Protein AF-A0A6P0DU65-F1 (afdb_monomer_lite)

Structure (mmCIF, N/CA/C/O backbone):
data_AF-A0A6P0DU65-F1
#
_entry.id   AF-A0A6P0DU65-F1
#
loop_
_atom_site.group_PDB
_atom_site.id
_atom_site.type_symbol
_atom_site.label_atom_id
_atom_site.label_alt_id
_atom_site.label_comp_id
_atom_site.label_asym_id
_atom_site.label_entity_id
_atom_site.label_seq_id
_atom_site.pdbx_PDB_ins_code
_atom_site.Cartn_x
_atom_site.Cartn_y
_atom_site.Cartn_z
_atom_site.occupancy
_atom_site.B_iso_or_equiv
_atom_site.auth_seq_id
_atom_site.auth_comp_id
_atom_site.auth_asym_id
_atom_site.auth_atom_id
_atom_site.pdbx_PDB_model_num
ATOM 1 N N . THR A 1 1 ? 0.715 18.258 9.956 1.00 81.50 1 THR A N 1
ATOM 2 C CA . THR A 1 1 ? 1.284 17.840 11.259 1.00 81.50 1 THR A CA 1
ATOM 3 C C . THR A 1 1 ? 2.417 16.840 11.108 1.00 81.50 1 THR A C 1
ATOM 5 O O . THR A 1 1 ? 3.503 17.142 11.582 1.00 81.50 1 THR A O 1
ATOM 8 N N . ALA A 1 2 ? 2.222 15.714 10.406 1.00 87.06 2 ALA A N 1
ATOM 9 C CA . ALA A 1 2 ? 3.247 14.670 10.245 1.00 87.06 2 ALA A CA 1
ATOM 10 C C . ALA A 1 2 ? 4.599 15.183 9.704 1.00 87.06 2 ALA A C 1
ATOM 12 O O . ALA A 1 2 ? 5.627 14.918 10.316 1.00 87.06 2 ALA A O 1
ATOM 13 N N . THR A 1 3 ? 4.604 15.998 8.640 1.00 91.25 3 THR A N 1
ATOM 14 C CA . THR A 1 3 ? 5.838 16.585 8.076 1.00 91.25 3 THR A CA 1
ATOM 15 C C . THR A 1 3 ? 6.613 17.428 9.090 1.00 91.25 3 THR A C 1
ATOM 17 O O . THR A 1 3 ? 7.824 17.288 9.198 1.00 91.25 3 THR A O 1
ATOM 20 N N . LYS A 1 4 ? 5.916 18.258 9.880 1.00 95.75 4 LYS A N 1
ATOM 21 C CA . LYS A 1 4 ? 6.539 19.098 10.916 1.00 95.75 4 LYS A CA 1
ATOM 22 C C . LYS A 1 4 ? 7.130 18.260 12.049 1.00 95.75 4 LYS A C 1
ATOM 24 O O . LYS A 1 4 ? 8.207 18.569 12.543 1.00 95.75 4 LYS A O 1
ATOM 29 N N . LEU A 1 5 ? 6.432 17.193 12.449 1.00 95.88 5 LEU A N 1
ATOM 30 C CA . LEU A 1 5 ? 6.924 16.258 13.461 1.00 95.88 5 LEU A CA 1
ATOM 31 C C . LEU A 1 5 ? 8.182 15.529 12.963 1.00 95.88 5 LEU A C 1
ATOM 33 O O . LEU A 1 5 ? 9.177 15.482 13.678 1.00 95.88 5 LEU A O 1
ATOM 37 N N . ALA A 1 6 ? 8.164 15.027 11.724 1.00 95.31 6 ALA A N 1
ATOM 38 C CA . ALA A 1 6 ? 9.307 14.359 11.100 1.00 95.31 6 ALA A CA 1
ATOM 39 C C . ALA A 1 6 ? 10.514 15.296 10.911 1.00 95.31 6 ALA A C 1
ATOM 41 O O . ALA A 1 6 ? 11.651 14.876 11.096 1.00 95.31 6 ALA A O 1
ATOM 42 N N . ALA A 1 7 ? 10.272 16.574 10.609 1.00 97.75 7 ALA A N 1
ATOM 43 C CA . ALA A 1 7 ? 11.301 17.611 10.517 1.00 97.75 7 ALA A CA 1
ATOM 44 C C . ALA A 1 7 ? 11.765 18.152 11.887 1.00 97.75 7 ALA A C 1
ATOM 46 O O . ALA A 1 7 ? 12.582 19.068 11.938 1.00 97.75 7 ALA A O 1
ATOM 47 N N . HIS A 1 8 ? 11.249 17.604 12.996 1.00 97.12 8 HIS A N 1
ATOM 48 C CA . HIS A 1 8 ? 11.530 18.034 14.372 1.00 97.12 8 HIS A CA 1
ATOM 49 C C . HIS A 1 8 ? 11.159 19.505 14.665 1.00 97.12 8 HIS A C 1
ATOM 51 O O . HIS A 1 8 ? 11.678 20.111 15.601 1.00 97.12 8 HIS A O 1
ATOM 57 N N . GLU A 1 9 ? 10.236 20.086 13.900 1.00 98.38 9 GLU A N 1
ATOM 58 C CA . GLU A 1 9 ? 9.731 21.451 14.106 1.00 98.38 9 GLU A CA 1
ATOM 59 C C . GLU A 1 9 ? 8.695 21.525 15.236 1.00 98.38 9 GLU A C 1
ATOM 61 O O . GLU A 1 9 ? 8.477 22.586 15.821 1.00 98.38 9 GLU A O 1
ATOM 66 N N . ILE A 1 10 ? 8.051 20.396 15.544 1.00 98.38 10 ILE A N 1
ATOM 67 C CA . ILE A 1 10 ? 7.141 20.233 16.680 1.00 98.38 10 ILE A CA 1
ATOM 68 C C . ILE A 1 10 ? 7.537 18.992 17.492 1.00 98.38 10 ILE A C 1
ATOM 70 O O . ILE A 1 10 ? 7.977 17.997 16.913 1.00 98.38 10 ILE A O 1
ATOM 74 N N . PRO A 1 11 ? 7.382 19.008 18.827 1.00 97.94 11 PRO A N 1
ATOM 75 C CA . PRO A 1 11 ? 7.656 17.841 19.655 1.00 97.94 11 PRO A CA 1
ATOM 76 C C . PRO A 1 11 ? 6.504 16.824 19.607 1.00 97.94 11 PRO A C 1
ATOM 78 O O . PRO A 1 11 ? 5.359 17.162 19.319 1.00 97.94 11 PRO A O 1
ATOM 81 N N . TRP A 1 12 ? 6.763 15.588 20.039 1.00 97.44 12 TRP A N 1
ATOM 82 C CA . TRP A 1 12 ? 5.714 14.579 20.278 1.00 97.44 12 TRP A CA 1
ATOM 83 C C . TRP A 1 12 ? 4.652 15.016 21.302 1.00 97.44 12 TRP A C 1
ATOM 85 O O . TRP A 1 12 ? 3.559 14.460 21.356 1.00 97.44 12 TRP A O 1
ATOM 95 N N . THR A 1 13 ? 4.968 16.012 22.131 1.00 97.12 13 THR A N 1
ATOM 96 C CA . THR A 1 13 ? 4.058 16.588 23.126 1.00 97.12 13 THR A CA 1
ATOM 97 C C . THR A 1 13 ? 3.190 17.727 22.586 1.00 97.12 13 THR A C 1
ATOM 99 O O . THR A 1 13 ? 2.379 18.262 23.355 1.00 97.12 13 THR A O 1
ATOM 102 N N . ASP A 1 14 ? 3.342 18.087 21.307 1.00 98.25 14 ASP A N 1
ATOM 103 C CA . ASP A 1 14 ? 2.555 19.113 20.626 1.00 98.25 14 ASP A CA 1
ATOM 104 C C . ASP A 1 14 ? 1.047 18.792 20.682 1.00 98.25 14 ASP A C 1
ATOM 106 O O . ASP A 1 14 ? 0.665 17.618 20.567 1.00 98.25 14 ASP A O 1
ATOM 110 N N . PRO A 1 15 ? 0.167 19.798 20.864 1.00 97.06 15 PRO A N 1
ATOM 111 C CA . PRO A 1 15 ? -1.275 19.578 20.918 1.00 97.06 15 PRO A CA 1
ATOM 112 C C . PRO A 1 15 ? -1.835 18.811 19.716 1.00 97.06 15 PRO A C 1
ATOM 114 O O . PRO A 1 15 ? -2.682 17.944 19.908 1.00 97.06 15 PRO A O 1
ATOM 117 N N . ALA A 1 16 ? -1.351 19.060 18.495 1.00 93.88 16 ALA A N 1
ATOM 118 C CA . ALA A 1 16 ? -1.852 18.377 17.304 1.00 93.88 16 ALA A CA 1
ATOM 119 C C . ALA A 1 16 ? -1.486 16.883 17.295 1.00 93.88 16 ALA A C 1
ATOM 121 O O . ALA A 1 16 ? -2.292 16.052 16.875 1.00 93.88 16 ALA A O 1
ATOM 122 N N . VAL A 1 17 ? -0.294 16.529 17.790 1.00 95.69 17 VAL A N 1
ATOM 123 C CA . VAL A 1 17 ? 0.147 15.128 17.917 1.00 95.69 17 VAL A CA 1
ATOM 124 C C . VAL A 1 17 ? -0.675 14.409 18.983 1.00 95.69 17 VAL A C 1
ATOM 126 O O . VAL A 1 17 ? -1.167 13.306 18.745 1.00 95.69 17 VAL A O 1
ATOM 129 N N . LYS A 1 18 ? -0.888 15.055 20.134 1.00 96.38 18 LYS A N 1
ATOM 130 C CA . LYS A 1 18 ? -1.741 14.520 21.202 1.00 96.38 18 LYS A CA 1
ATOM 131 C C . LYS A 1 18 ? -3.165 14.275 20.720 1.00 96.38 18 LYS A C 1
ATOM 133 O O . LYS A 1 18 ? -3.673 13.186 20.947 1.00 96.38 18 LYS A O 1
ATOM 138 N N . THR A 1 19 ? -3.776 15.227 20.012 1.00 94.31 19 THR A N 1
ATOM 139 C CA . THR A 1 19 ? -5.129 15.065 19.458 1.00 94.31 19 THR A CA 1
ATOM 140 C C . THR A 1 19 ? -5.226 13.838 18.551 1.00 94.31 19 THR A C 1
ATOM 142 O O . THR A 1 19 ? -6.139 13.032 18.720 1.00 94.31 19 THR A O 1
ATOM 145 N N . ALA A 1 20 ? -4.267 13.642 17.640 1.00 91.88 20 ALA A N 1
ATOM 146 C CA . ALA A 1 20 ? -4.260 12.482 16.749 1.00 91.88 20 ALA A CA 1
ATOM 147 C C . ALA A 1 20 ? -4.128 11.150 17.516 1.00 91.88 20 ALA A C 1
ATOM 149 O O . ALA A 1 20 ? -4.904 10.221 17.288 1.00 91.88 20 ALA A O 1
ATOM 150 N N . LEU A 1 21 ? -3.189 11.060 18.466 1.00 93.44 21 LEU A N 1
ATOM 151 C CA . LEU A 1 21 ? -2.992 9.852 19.279 1.00 93.44 21 LEU A CA 1
ATOM 152 C C . LEU A 1 21 ? -4.178 9.574 20.216 1.00 93.44 21 LEU A C 1
ATOM 154 O O . LEU A 1 21 ? -4.553 8.417 20.402 1.00 93.44 21 LEU A O 1
ATOM 158 N N . SER A 1 22 ? -4.805 10.613 20.771 1.00 94.62 22 SER A N 1
ATOM 159 C CA . SER A 1 22 ? -6.032 10.486 21.560 1.00 94.62 22 SER A CA 1
ATOM 160 C C . SER A 1 22 ? -7.183 9.943 20.719 1.00 94.62 22 SER A C 1
ATOM 162 O O . SER A 1 22 ? -7.900 9.064 21.191 1.00 94.62 22 SER A O 1
ATOM 164 N N . LYS A 1 23 ? -7.316 10.374 19.457 1.00 91.94 23 LYS A N 1
ATOM 165 C CA . LYS A 1 23 ? -8.350 9.836 18.567 1.00 91.94 23 LYS A CA 1
ATOM 166 C C . LYS A 1 23 ? -8.145 8.350 18.270 1.00 91.94 23 LYS A C 1
ATOM 168 O O . LYS A 1 23 ? -9.103 7.581 18.278 1.00 91.94 23 LYS A O 1
ATOM 173 N N . TYR A 1 24 ? -6.896 7.928 18.088 1.00 89.56 24 TYR A N 1
ATOM 174 C CA . TYR A 1 24 ? -6.564 6.510 17.951 1.00 89.56 24 TYR A CA 1
ATOM 175 C C . TYR A 1 24 ? -6.893 5.712 19.227 1.00 89.56 24 TYR A C 1
ATOM 177 O O . TYR A 1 24 ? -7.437 4.610 19.157 1.00 89.56 24 TYR A O 1
ATOM 185 N N . ALA A 1 25 ? -6.644 6.282 20.410 1.00 91.94 25 ALA A N 1
ATOM 186 C CA . ALA A 1 25 ? -7.006 5.656 21.682 1.00 91.94 25 ALA A CA 1
ATOM 187 C C . ALA A 1 25 ? -8.530 5.521 21.879 1.00 91.94 25 ALA A C 1
ATOM 189 O O . ALA A 1 25 ? -8.980 4.510 22.422 1.00 91.94 25 ALA A O 1
ATOM 190 N N . GLU A 1 26 ? -9.327 6.494 21.421 1.00 92.12 26 GLU A N 1
ATOM 191 C CA . GLU A 1 26 ? -10.796 6.396 21.413 1.00 92.12 26 GLU A CA 1
ATOM 192 C C . GLU A 1 26 ? -11.265 5.193 20.591 1.00 92.12 26 GLU A C 1
ATOM 194 O O . GLU A 1 26 ? -12.093 4.420 21.065 1.00 92.12 26 GLU A O 1
ATOM 199 N N . MET A 1 27 ? -10.698 4.995 19.397 1.00 88.56 27 MET A N 1
ATOM 200 C CA . MET A 1 27 ? -11.019 3.852 18.537 1.00 88.56 27 MET A CA 1
ATOM 201 C C . MET A 1 27 ? -10.723 2.515 19.225 1.00 88.56 27 MET A C 1
ATOM 203 O O . MET A 1 27 ? -11.588 1.642 19.299 1.00 88.56 27 MET A O 1
ATOM 207 N N . LEU A 1 28 ? -9.525 2.370 19.800 1.00 88.12 28 LEU A N 1
ATOM 208 C CA . LEU A 1 28 ? -9.159 1.165 20.549 1.00 88.12 28 LEU A CA 1
ATOM 209 C C . LEU A 1 28 ? -10.113 0.919 21.728 1.00 88.12 28 LEU A C 1
ATOM 211 O O . LEU A 1 28 ? -10.550 -0.208 21.946 1.00 88.12 28 LEU A O 1
ATOM 215 N N . SER A 1 29 ? -10.479 1.976 22.456 1.00 90.56 29 SER A N 1
ATOM 216 C CA . SER A 1 29 ? -11.383 1.890 23.613 1.00 90.56 29 SER A CA 1
ATOM 217 C C . SER A 1 29 ? -12.829 1.577 23.221 1.00 90.56 29 SER A C 1
ATOM 219 O O . SER A 1 29 ? -13.557 0.971 24.003 1.00 90.56 29 SER A O 1
ATOM 221 N N . ALA A 1 30 ? -13.245 1.958 22.012 1.00 90.50 30 ALA A N 1
ATOM 222 C CA . ALA A 1 30 ? -14.557 1.637 21.459 1.00 90.50 30 ALA A CA 1
ATOM 223 C C . ALA A 1 30 ? -14.679 0.171 21.003 1.00 90.50 30 ALA A C 1
ATOM 225 O O . ALA A 1 30 ? -15.766 -0.255 20.619 1.00 90.50 30 ALA A O 1
ATOM 226 N N . GLY A 1 31 ? -13.585 -0.602 21.027 1.00 86.75 31 GLY A N 1
ATOM 227 C CA . GLY A 1 31 ? -13.583 -2.005 20.613 1.00 86.75 31 GLY A CA 1
ATOM 228 C C . GLY A 1 31 ? -13.771 -2.197 19.108 1.00 86.75 31 GLY A C 1
ATOM 229 O O . GLY A 1 31 ? -14.208 -3.263 18.685 1.00 86.75 31 GLY A O 1
ATOM 230 N N . CYS A 1 32 ? -13.466 -1.179 18.292 1.00 82.94 32 CYS A N 1
ATOM 231 C CA . CYS A 1 32 ? -13.556 -1.302 16.835 1.00 82.94 32 CYS A CA 1
ATOM 232 C C . CYS A 1 32 ? -12.370 -2.065 16.226 1.00 82.94 32 CYS A C 1
ATOM 234 O O . CYS A 1 32 ? -12.456 -2.514 15.090 1.00 82.94 32 CYS A O 1
ATOM 236 N N . CYS A 1 33 ? -11.273 -2.211 16.972 1.00 84.62 33 CYS A N 1
ATOM 237 C CA . CYS A 1 33 ? -10.086 -2.955 16.565 1.00 84.62 33 CYS A CA 1
ATOM 238 C C . CYS A 1 33 ? -10.063 -4.358 17.196 1.00 84.62 33 CYS A C 1
ATOM 240 O O . CYS A 1 33 ? -10.789 -4.643 18.149 1.00 84.62 33 CYS A O 1
ATOM 242 N N . GLY A 1 34 ? -9.188 -5.230 16.688 1.00 81.06 34 GLY A N 1
ATOM 243 C CA . GLY A 1 34 ? -8.931 -6.533 17.304 1.00 81.06 34 GLY A CA 1
ATOM 244 C C . GLY A 1 34 ? -8.409 -6.423 18.744 1.00 81.06 34 GLY A C 1
ATOM 245 O O . GLY A 1 34 ? -7.963 -5.369 19.197 1.00 81.06 34 GLY A O 1
ATOM 246 N N . ALA A 1 35 ? -8.433 -7.535 19.482 1.00 83.44 35 ALA A N 1
ATOM 247 C CA . ALA A 1 35 ? -7.885 -7.565 20.835 1.00 83.44 35 ALA A CA 1
ATOM 248 C C . ALA A 1 35 ? -6.374 -7.268 20.812 1.00 83.44 35 ALA A C 1
ATOM 250 O O . ALA A 1 35 ? -5.630 -7.890 20.049 1.00 83.44 35 ALA A O 1
ATOM 251 N N . THR A 1 36 ? -5.906 -6.353 21.666 1.00 82.62 36 THR A N 1
ATOM 252 C CA . THR A 1 36 ? -4.525 -5.837 21.639 1.00 82.62 36 THR A CA 1
ATOM 253 C C . THR A 1 36 ? -3.464 -6.936 21.698 1.00 82.62 36 THR A C 1
ATOM 255 O O . THR A 1 36 ? -2.468 -6.868 20.985 1.00 82.62 36 THR A O 1
ATOM 258 N N . ASN A 1 37 ? -3.677 -7.974 22.511 1.00 85.12 37 ASN A N 1
ATOM 259 C CA . ASN A 1 37 ? -2.759 -9.111 22.610 1.00 85.12 37 ASN A CA 1
ATOM 260 C C . ASN A 1 37 ? -2.604 -9.855 21.276 1.00 85.12 37 ASN A C 1
ATOM 262 O O . ASN A 1 37 ? -1.500 -10.257 20.940 1.00 85.12 37 ASN A O 1
ATOM 266 N N . THR A 1 38 ? -3.688 -10.011 20.514 1.00 82.38 38 THR A N 1
ATOM 267 C CA . THR A 1 38 ? -3.656 -10.653 19.194 1.00 82.38 38 THR A CA 1
ATOM 268 C C . THR A 1 38 ? -3.069 -9.731 18.134 1.00 82.38 38 THR A C 1
ATOM 270 O O . THR A 1 38 ? -2.226 -10.172 17.364 1.00 82.38 38 THR A O 1
ATOM 273 N N . MET A 1 39 ? -3.422 -8.441 18.150 1.00 84.88 39 MET A N 1
ATOM 274 C CA . MET A 1 39 ? -2.890 -7.464 17.194 1.00 84.88 39 MET A CA 1
ATOM 275 C C . MET A 1 39 ? -1.372 -7.285 17.311 1.00 84.88 39 MET A C 1
ATOM 277 O O . MET A 1 39 ? -0.715 -7.032 16.311 1.00 84.88 39 MET A O 1
ATOM 281 N N . LEU A 1 40 ? -0.811 -7.406 18.520 1.00 87.75 40 LEU A N 1
ATOM 282 C CA . LEU A 1 40 ? 0.635 -7.302 18.753 1.00 87.75 40 LEU A CA 1
ATOM 283 C C . LEU A 1 40 ? 1.392 -8.617 18.521 1.00 87.75 40 LEU A C 1
ATOM 285 O O . LEU A 1 40 ? 2.616 -8.592 18.419 1.00 87.75 40 LEU A O 1
ATOM 289 N N . ALA A 1 41 ? 0.693 -9.753 18.504 1.00 91.12 41 ALA A N 1
ATOM 290 C CA . ALA A 1 41 ? 1.298 -11.083 18.421 1.00 91.12 41 ALA A CA 1
ATOM 291 C C . ALA A 1 41 ? 1.200 -11.720 17.029 1.00 91.12 41 ALA A C 1
ATOM 293 O O . ALA A 1 41 ? 1.699 -12.828 16.845 1.00 91.12 41 ALA A O 1
ATOM 294 N N . ASN A 1 42 ? 0.549 -11.052 16.077 1.00 91.06 42 ASN A N 1
ATOM 295 C CA . ASN A 1 42 ? 0.354 -11.544 14.721 1.00 91.06 42 ASN A CA 1
ATOM 296 C C . ASN A 1 42 ? 1.024 -10.610 13.707 1.00 91.06 42 ASN A C 1
ATOM 298 O O . ASN A 1 42 ? 1.260 -9.434 13.993 1.00 91.06 42 ASN A O 1
ATOM 302 N N . ASP A 1 43 ? 1.327 -11.134 12.526 1.00 93.12 43 ASP A N 1
ATOM 303 C CA . ASP A 1 43 ? 1.808 -10.345 11.396 1.00 93.12 43 ASP A CA 1
ATOM 304 C C . ASP A 1 43 ? 0.700 -10.137 10.355 1.00 93.12 43 ASP A C 1
ATOM 306 O O . ASP A 1 43 ? -0.427 -10.613 10.488 1.00 93.12 43 ASP A O 1
ATOM 310 N N . TRP A 1 44 ? 1.006 -9.366 9.315 1.00 91.81 44 TRP A N 1
ATOM 311 C CA . TRP A 1 44 ? 0.030 -9.018 8.289 1.00 91.81 44 TRP A CA 1
ATOM 312 C C . TRP A 1 44 ? -0.381 -10.218 7.416 1.00 91.81 44 TRP A C 1
ATOM 314 O O . TRP A 1 44 ? -1.494 -10.202 6.891 1.00 91.81 44 TRP A O 1
ATOM 324 N N . ASP A 1 45 ? 0.464 -11.249 7.279 1.00 93.31 45 ASP A N 1
ATOM 325 C CA . ASP A 1 45 ? 0.135 -12.485 6.555 1.00 93.31 45 ASP A CA 1
ATOM 326 C C . ASP A 1 45 ? -0.883 -13.309 7.354 1.00 93.31 45 ASP A C 1
ATOM 328 O O . ASP A 1 45 ? -1.931 -13.694 6.832 1.00 93.31 45 ASP A O 1
ATOM 332 N N . GLY A 1 46 ? -0.619 -13.516 8.646 1.00 94.12 46 GLY A N 1
ATOM 333 C CA . GLY A 1 46 ? -1.524 -14.222 9.544 1.00 94.12 46 GLY A CA 1
ATOM 334 C C . GLY A 1 46 ? -2.848 -13.484 9.734 1.00 94.12 46 GLY A C 1
ATOM 335 O O . GLY A 1 46 ? -3.894 -14.120 9.862 1.00 94.12 46 GLY A O 1
ATOM 336 N N . GLU A 1 47 ? -2.841 -12.149 9.732 1.00 93.25 47 GLU A N 1
ATOM 337 C CA . GLU A 1 47 ? -4.061 -11.333 9.741 1.00 93.25 47 GLU A CA 1
ATOM 338 C C . GLU A 1 47 ? -4.870 -11.461 8.442 1.00 93.25 47 GLU A C 1
ATOM 340 O O . GLU A 1 47 ? -6.101 -11.497 8.493 1.00 93.25 47 GLU A O 1
ATOM 345 N N . ALA A 1 48 ? -4.205 -11.601 7.293 1.00 94.88 48 ALA A N 1
ATOM 346 C CA . ALA A 1 48 ? -4.875 -11.885 6.028 1.00 94.88 48 ALA A CA 1
ATOM 347 C C . ALA A 1 48 ? -5.574 -13.251 6.058 1.00 94.88 48 ALA A C 1
ATOM 349 O O . ALA A 1 48 ? -6.733 -13.349 5.654 1.00 94.88 48 ALA A O 1
ATOM 350 N N . ASP A 1 49 ? -4.929 -14.281 6.616 1.00 95.19 49 ASP A N 1
ATOM 351 C CA . ASP A 1 49 ? -5.542 -15.603 6.790 1.00 95.19 49 ASP A CA 1
ATOM 352 C C . ASP A 1 49 ? -6.796 -15.536 7.680 1.00 95.19 49 ASP A C 1
ATOM 354 O O . ASP A 1 49 ? -7.788 -16.219 7.409 1.00 95.19 49 ASP A O 1
ATOM 358 N N . GLN A 1 50 ? -6.804 -14.676 8.710 1.00 93.69 50 GLN A N 1
ATOM 359 C CA . GLN A 1 50 ? -7.986 -14.493 9.561 1.00 93.69 50 GLN A CA 1
ATOM 360 C C . GLN A 1 50 ? -9.199 -13.952 8.795 1.00 93.69 50 GLN A C 1
ATOM 362 O O . GLN A 1 50 ? -10.329 -14.261 9.168 1.00 93.69 50 GLN A O 1
ATOM 367 N N . ILE A 1 51 ? -8.986 -13.159 7.746 1.00 93.50 51 ILE A N 1
ATOM 368 C CA . ILE A 1 51 ? -10.064 -12.610 6.914 1.00 93.50 51 ILE A CA 1
ATOM 369 C C . ILE A 1 51 ? -10.422 -13.596 5.811 1.00 93.50 51 ILE A C 1
ATOM 371 O O . ILE A 1 51 ? -11.553 -14.063 5.729 1.00 93.50 51 ILE A O 1
ATOM 375 N N . PHE A 1 52 ? -9.442 -13.936 4.979 1.00 94.88 52 PHE A N 1
ATOM 376 C CA . PHE A 1 52 ? -9.678 -14.578 3.691 1.00 94.88 52 PHE A CA 1
ATOM 377 C C . PHE A 1 52 ? -9.813 -16.100 3.768 1.00 94.88 52 PHE A C 1
ATOM 379 O O . PHE A 1 52 ? -10.330 -16.703 2.831 1.00 94.88 52 PHE A O 1
ATOM 386 N N . GLN A 1 53 ? -9.365 -16.735 4.856 1.00 94.62 53 GLN A N 1
ATOM 387 C CA . GLN A 1 53 ? -9.438 -18.192 5.015 1.00 94.62 53 GLN A CA 1
ATOM 388 C C . GLN A 1 53 ? -10.284 -18.610 6.216 1.00 94.62 53 GLN A C 1
ATOM 390 O O . GLN A 1 53 ? -11.181 -19.441 6.085 1.00 94.62 53 GLN A O 1
ATOM 395 N N . ALA A 1 54 ? -10.010 -18.044 7.393 1.00 95.12 54 ALA A N 1
ATOM 396 C CA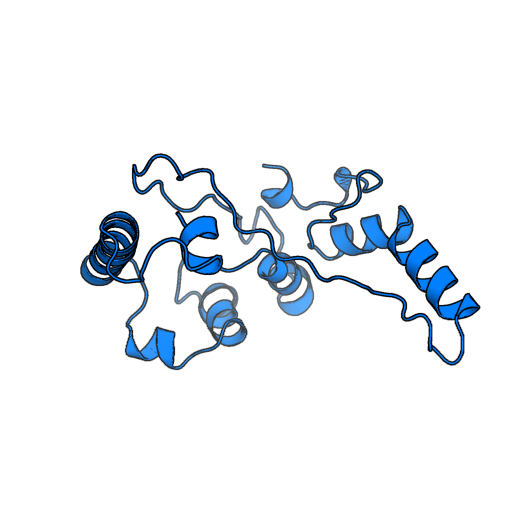 . ALA A 1 54 ? -10.710 -18.411 8.622 1.00 95.12 54 ALA A CA 1
ATOM 397 C C . ALA A 1 54 ? -12.078 -17.728 8.765 1.00 95.12 54 ALA A C 1
ATOM 399 O O . ALA A 1 54 ? -12.885 -18.171 9.582 1.00 95.12 54 ALA A O 1
ATOM 400 N N . ASN A 1 55 ? -12.324 -16.649 8.009 1.00 92.19 55 ASN A N 1
ATOM 401 C CA . ASN A 1 55 ? -13.516 -15.804 8.118 1.00 92.19 55 ASN A CA 1
ATOM 402 C C . ASN A 1 55 ? -13.807 -15.368 9.573 1.00 92.19 55 ASN A C 1
ATOM 404 O O . ASN A 1 55 ? -14.945 -15.362 10.041 1.00 92.19 55 ASN A O 1
ATOM 408 N N . ALA A 1 56 ? -12.743 -15.068 10.320 1.00 92.38 56 ALA A N 1
ATOM 409 C CA . ALA A 1 56 ? -12.775 -14.691 11.730 1.00 92.38 56 ALA A CA 1
ATOM 410 C C . ALA A 1 56 ? -12.736 -13.166 11.939 1.00 92.38 56 ALA A C 1
ATOM 412 O O . ALA A 1 56 ? -12.948 -12.688 13.056 1.00 92.38 56 ALA A O 1
ATOM 413 N N . LYS A 1 57 ? -12.441 -12.398 10.883 1.00 90.06 57 LYS A N 1
ATOM 414 C CA . LYS A 1 57 ? -12.355 -10.932 10.884 1.00 90.06 57 LYS A CA 1
ATOM 415 C C . LYS A 1 57 ? -12.994 -10.367 9.616 1.00 90.06 57 LYS A C 1
ATOM 417 O O . LYS A 1 57 ? -13.002 -11.024 8.585 1.00 90.06 57 LYS A O 1
ATOM 422 N N . ASN A 1 58 ? -13.488 -9.131 9.703 1.00 89.31 58 ASN A N 1
ATOM 423 C CA . ASN A 1 58 ? -14.241 -8.497 8.613 1.00 89.31 58 ASN A CA 1
ATOM 424 C C . ASN A 1 58 ? -13.410 -7.526 7.762 1.00 89.31 58 ASN A C 1
ATOM 426 O O . ASN A 1 58 ? -13.789 -7.236 6.635 1.00 89.31 58 ASN A O 1
ATOM 430 N N . TYR A 1 59 ? -12.326 -6.965 8.304 1.00 91.56 59 TYR A N 1
ATOM 431 C CA . TYR A 1 59 ? -11.493 -6.001 7.587 1.00 91.56 59 TYR A CA 1
ATOM 432 C C . TYR A 1 59 ? -10.071 -5.967 8.149 1.00 91.56 59 TYR A C 1
ATOM 434 O O . TYR A 1 59 ? -9.845 -6.287 9.319 1.00 91.56 59 TYR A O 1
ATOM 442 N N . LEU A 1 60 ? -9.126 -5.534 7.315 1.00 91.81 60 LEU A N 1
ATOM 443 C CA . LEU A 1 60 ? -7.738 -5.275 7.684 1.00 91.81 60 LEU A CA 1
ATOM 444 C C . LEU A 1 60 ? -7.326 -3.926 7.095 1.00 91.81 60 LEU 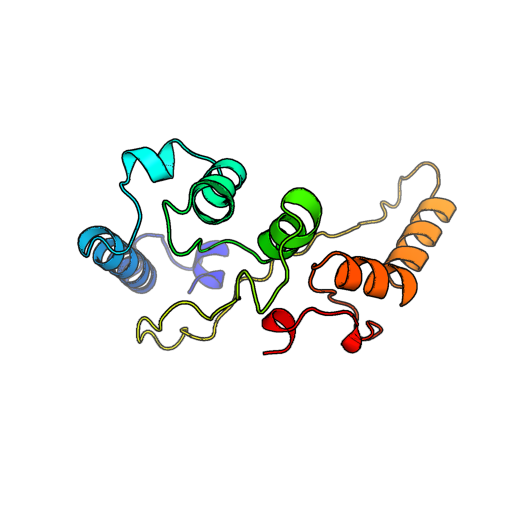A C 1
ATOM 446 O O . LEU A 1 60 ? -7.354 -3.735 5.883 1.00 91.81 60 LEU A O 1
ATOM 450 N N . LEU A 1 61 ? -6.941 -2.989 7.964 1.00 90.88 61 LEU A N 1
ATOM 451 C CA . LEU A 1 61 ? -6.383 -1.704 7.548 1.00 90.88 61 LEU A CA 1
ATOM 452 C C . LEU A 1 61 ? -4.884 -1.877 7.282 1.00 90.88 61 LEU A C 1
ATOM 454 O O . LEU A 1 61 ? -4.064 -1.805 8.195 1.00 90.88 61 LEU A O 1
ATOM 458 N N . ILE A 1 62 ? -4.541 -2.141 6.028 1.00 91.62 62 ILE A N 1
ATOM 459 C CA . ILE A 1 62 ? -3.177 -2.394 5.557 1.00 91.62 62 ILE A CA 1
ATOM 460 C C . ILE A 1 62 ? -3.025 -1.801 4.153 1.00 91.62 62 ILE A C 1
ATOM 462 O O . ILE A 1 62 ? -4.015 -1.458 3.506 1.00 91.62 62 ILE A O 1
ATOM 466 N N . GLY A 1 63 ? -1.794 -1.651 3.670 1.00 90.06 63 GLY A N 1
ATOM 467 C CA . GLY A 1 63 ? -1.57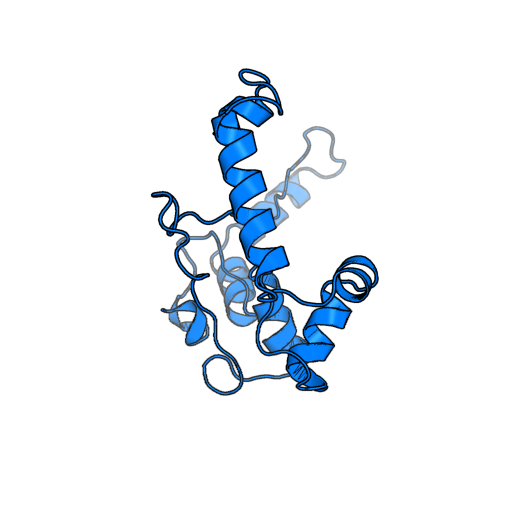8 -1.146 2.321 1.00 90.06 63 GLY A CA 1
ATOM 468 C C . GLY A 1 63 ? -2.024 -2.120 1.228 1.00 90.06 63 GLY A C 1
ATOM 469 O O . GLY A 1 63 ? -2.203 -3.322 1.434 1.00 90.06 63 GLY A O 1
ATOM 470 N N . MET A 1 64 ? -2.160 -1.581 0.019 1.00 88.69 64 MET A N 1
ATOM 471 C CA . MET A 1 64 ? -2.768 -2.267 -1.125 1.00 88.69 64 MET A CA 1
ATOM 472 C C . MET A 1 64 ? -2.013 -3.501 -1.637 1.00 88.69 64 MET A C 1
ATOM 474 O O . MET A 1 64 ? -2.548 -4.231 -2.466 1.00 88.69 64 MET A O 1
ATOM 478 N N . TRP A 1 65 ? -0.802 -3.795 -1.151 1.00 89.19 65 TRP A N 1
ATOM 479 C CA . TRP A 1 65 ? -0.128 -5.061 -1.474 1.00 89.19 65 TRP A CA 1
ATOM 480 C C . TRP A 1 65 ? -0.945 -6.286 -1.034 1.00 89.19 65 TRP A C 1
ATOM 482 O O . TRP A 1 65 ? -0.768 -7.367 -1.592 1.00 89.19 65 TRP A O 1
ATOM 492 N N . MET A 1 66 ? -1.887 -6.116 -0.099 1.00 94.12 66 MET A N 1
ATOM 493 C CA . MET A 1 66 ? -2.840 -7.160 0.271 1.00 94.12 66 MET A CA 1
ATOM 494 C C . MET A 1 66 ? -3.742 -7.595 -0.895 1.00 94.12 66 MET A C 1
ATOM 496 O O . MET A 1 66 ? -4.101 -8.765 -0.972 1.00 94.12 66 MET A O 1
ATOM 500 N N . ASN A 1 67 ? -4.044 -6.700 -1.844 1.00 94.19 67 ASN A N 1
ATOM 501 C CA . ASN A 1 67 ? -4.816 -7.029 -3.048 1.00 94.19 67 ASN A CA 1
ATOM 502 C C . ASN A 1 67 ? -4.085 -8.070 -3.913 1.00 94.19 67 ASN A C 1
ATOM 504 O O . ASN A 1 67 ? -4.657 -9.073 -4.343 1.00 94.19 67 ASN A O 1
ATOM 508 N N . ASN A 1 68 ? -2.773 -7.882 -4.093 1.00 93.56 68 ASN A N 1
ATOM 509 C CA . ASN A 1 68 ? -1.922 -8.849 -4.780 1.00 93.56 68 ASN A CA 1
ATOM 510 C C . ASN A 1 68 ? -1.933 -10.215 -4.077 1.00 93.56 68 ASN A C 1
ATOM 512 O O . ASN A 1 68 ? -2.078 -11.230 -4.758 1.00 93.56 68 ASN A O 1
ATOM 516 N N . ARG A 1 69 ? -1.833 -10.251 -2.743 1.00 94.12 69 ARG A N 1
ATOM 517 C CA . ARG A 1 69 ? -1.914 -11.499 -1.970 1.00 94.12 69 ARG A CA 1
ATOM 518 C C . ARG A 1 69 ? -3.279 -12.173 -2.117 1.00 94.12 69 ARG A C 1
ATOM 520 O O . ARG A 1 69 ? -3.338 -13.351 -2.462 1.00 94.12 69 ARG A O 1
ATOM 527 N N . ALA A 1 70 ? -4.372 -11.434 -1.929 1.00 95.12 70 ALA A N 1
ATOM 528 C CA . ALA A 1 70 ? -5.730 -11.958 -2.067 1.00 95.12 70 ALA A CA 1
ATOM 529 C C . ALA A 1 70 ? -5.955 -12.616 -3.437 1.00 95.12 70 ALA A C 1
ATOM 531 O O . ALA A 1 70 ? -6.452 -13.741 -3.534 1.00 95.12 70 ALA A O 1
ATOM 532 N N . LYS A 1 71 ? -5.493 -11.956 -4.5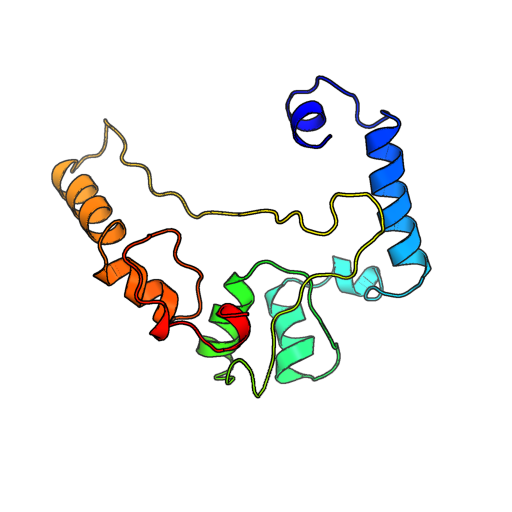01 1.00 94.31 71 LYS A N 1
ATOM 533 C CA . LYS A 1 71 ? -5.594 -12.462 -5.869 1.00 94.31 71 LYS A CA 1
ATOM 534 C C . LYS A 1 71 ? -4.664 -13.645 -6.151 1.00 94.31 71 LYS A C 1
ATOM 536 O O . LYS A 1 71 ? -5.085 -14.629 -6.758 1.00 94.31 71 LYS A O 1
ATOM 541 N N . ASN A 1 72 ? -3.390 -13.564 -5.770 1.00 94.25 72 ASN A N 1
ATOM 542 C CA . ASN A 1 72 ? -2.381 -14.522 -6.232 1.00 94.25 72 ASN A CA 1
ATOM 543 C C . ASN A 1 72 ? -2.149 -15.685 -5.276 1.00 94.25 72 ASN A C 1
ATOM 545 O O . ASN A 1 72 ? -1.892 -16.787 -5.760 1.00 94.25 72 ASN A O 1
ATOM 549 N N . ASP A 1 73 ? -2.296 -15.489 -3.974 1.00 95.25 73 ASP A N 1
ATOM 550 C CA . ASP A 1 73 ? -2.065 -16.544 -2.989 1.00 95.25 73 ASP A CA 1
ATOM 551 C C . ASP A 1 73 ? -3.378 -17.278 -2.700 1.00 95.25 73 ASP A C 1
ATOM 553 O O . ASP A 1 73 ? -3.426 -18.507 -2.754 1.00 95.25 73 ASP A O 1
ATOM 557 N N . TYR A 1 74 ? -4.470 -16.532 -2.493 1.00 95.94 74 TYR A N 1
ATOM 558 C CA . TYR A 1 74 ? -5.782 -17.100 -2.147 1.00 95.94 74 TYR A CA 1
ATOM 559 C C . TYR A 1 74 ? -6.715 -17.330 -3.341 1.00 95.94 74 TYR A C 1
ATOM 561 O O . TYR A 1 74 ? -7.736 -17.994 -3.191 1.00 95.94 74 TYR A O 1
ATOM 569 N N . LYS A 1 75 ? -6.355 -16.837 -4.535 1.00 95.44 75 LYS A N 1
ATOM 570 C CA . LYS A 1 75 ? -7.143 -16.982 -5.776 1.00 95.44 75 LYS A CA 1
ATOM 571 C C . LYS A 1 75 ? -8.547 -16.370 -5.695 1.00 95.44 75 LYS A C 1
ATOM 573 O O . LYS A 1 75 ? -9.461 -16.860 -6.354 1.00 95.44 75 LYS A O 1
ATOM 578 N N . LEU A 1 76 ? -8.697 -15.295 -4.922 1.00 95.38 76 LEU A N 1
ATOM 579 C CA . LEU A 1 76 ? -9.965 -14.591 -4.751 1.00 95.38 76 LEU A CA 1
ATOM 580 C C . LEU A 1 76 ? -10.255 -13.629 -5.908 1.00 95.38 76 LEU A C 1
ATOM 582 O O . LEU A 1 76 ? -9.345 -13.028 -6.491 1.00 95.38 76 LEU A O 1
ATOM 586 N N . VAL A 1 77 ? -11.540 -13.454 -6.202 1.00 93.75 77 VAL A N 1
ATOM 587 C CA . VAL A 1 77 ? -12.056 -12.544 -7.223 1.00 93.75 77 VAL A CA 1
ATOM 588 C C . VAL A 1 77 ? -12.411 -11.201 -6.586 1.00 93.75 77 VAL A C 1
ATOM 590 O O . VAL A 1 77 ? -13.376 -11.077 -5.834 1.00 93.75 77 VAL A O 1
ATOM 593 N N . GLU A 1 78 ? -11.624 -10.180 -6.911 1.00 93.06 78 GLU A N 1
ATOM 594 C CA . GLU A 1 78 ? -11.842 -8.792 -6.490 1.00 93.06 78 GLU A CA 1
ATOM 595 C C . GLU A 1 78 ? -13.231 -8.279 -6.926 1.00 93.06 78 GLU A C 1
ATOM 597 O O . GLU A 1 78 ? -13.656 -8.524 -8.057 1.00 93.06 78 GLU A O 1
ATOM 602 N N . GLY A 1 79 ? -13.953 -7.598 -6.031 1.00 91.75 79 GLY A N 1
ATOM 603 C CA . GLY A 1 79 ? -15.329 -7.124 -6.237 1.00 91.75 79 GLY A CA 1
ATOM 604 C C . GLY A 1 79 ? -16.412 -8.204 -6.094 1.00 91.75 79 GLY A C 1
ATOM 605 O O . GLY A 1 79 ? -17.598 -7.905 -6.207 1.00 91.75 79 GLY A O 1
ATOM 606 N N . THR A 1 80 ? -16.031 -9.466 -5.864 1.00 94.06 80 THR A N 1
ATOM 607 C CA . THR A 1 80 ? -16.966 -10.577 -5.600 1.00 94.06 80 THR A CA 1
ATOM 608 C C . THR A 1 80 ? -16.697 -11.213 -4.242 1.00 94.06 80 THR A C 1
ATOM 610 O O . THR A 1 80 ? -17.589 -11.254 -3.399 1.00 94.06 80 THR A O 1
ATOM 613 N N . ASP A 1 81 ? -15.468 -11.680 -4.021 1.00 94.94 81 ASP A N 1
ATOM 614 C CA . ASP A 1 81 ? -15.065 -12.354 -2.783 1.00 94.94 81 ASP A CA 1
ATOM 615 C C . ASP A 1 81 ? -14.568 -11.362 -1.720 1.00 94.94 81 ASP A C 1
ATOM 617 O O . ASP A 1 81 ? -14.615 -11.647 -0.525 1.00 94.94 81 ASP A O 1
ATOM 621 N N . TYR A 1 82 ? -14.073 -10.200 -2.150 1.00 94.75 82 TYR A N 1
ATOM 622 C CA . TYR A 1 82 ? -13.608 -9.119 -1.285 1.00 94.75 82 TYR A CA 1
ATOM 623 C C . TYR A 1 82 ? -13.677 -7.770 -2.004 1.00 94.75 82 TYR A C 1
ATOM 625 O O . TYR A 1 82 ? -13.805 -7.721 -3.229 1.00 94.75 82 TYR A O 1
ATOM 633 N N . ASP A 1 83 ? -13.554 -6.688 -1.239 1.00 93.94 83 ASP A N 1
ATOM 634 C CA . ASP A 1 83 ? -13.570 -5.317 -1.748 1.00 93.94 83 ASP A CA 1
ATOM 635 C C . ASP A 1 83 ? -12.552 -4.436 -1.002 1.00 93.94 83 ASP A C 1
ATOM 637 O O . ASP A 1 83 ? -12.035 -4.814 0.057 1.00 93.94 83 ASP A O 1
ATOM 641 N N . LEU A 1 84 ? -12.270 -3.260 -1.557 1.00 91.19 84 LEU A N 1
ATOM 642 C CA . LEU A 1 84 ? -11.457 -2.206 -0.962 1.00 91.19 84 LEU A CA 1
ATOM 643 C C . LEU A 1 84 ? -12.369 -1.032 -0.606 1.00 91.19 84 LEU A C 1
ATOM 645 O O . LEU A 1 84 ? -13.279 -0.684 -1.348 1.00 91.19 84 LEU A O 1
ATOM 649 N N . PHE A 1 85 ? -12.137 -0.398 0.539 1.00 89.62 85 PHE A N 1
ATOM 650 C CA . PHE A 1 85 ? -12.950 0.741 0.949 1.00 89.62 85 PHE A CA 1
ATOM 651 C C . PHE A 1 85 ? -12.139 1.756 1.746 1.00 89.62 85 PHE A C 1
ATOM 653 O O . PHE A 1 85 ? -11.185 1.415 2.449 1.00 89.62 85 PHE A O 1
ATOM 660 N N . GLN A 1 86 ? -12.551 3.020 1.654 1.00 89.19 86 GLN A N 1
ATOM 661 C CA . GLN A 1 86 ? -11.968 4.097 2.442 1.00 89.19 86 GLN A CA 1
ATOM 662 C C . GLN A 1 86 ? -12.280 3.884 3.925 1.00 89.19 86 GLN A C 1
ATOM 664 O O . GLN A 1 86 ? -13.435 3.676 4.307 1.00 89.19 86 GLN A O 1
ATOM 669 N N . PHE A 1 87 ? -11.253 3.974 4.771 1.00 89.00 87 PHE A N 1
ATOM 670 C CA . PHE A 1 87 ? -11.438 3.892 6.215 1.00 89.00 87 PHE A CA 1
ATOM 671 C C . PHE A 1 87 ? -12.443 4.964 6.692 1.00 89.00 87 PHE A C 1
ATOM 673 O O . PHE A 1 87 ? -12.395 6.092 6.195 1.00 89.00 87 PHE A O 1
ATOM 680 N N . PRO A 1 88 ? -13.353 4.657 7.639 1.00 88.00 88 PRO A N 1
ATOM 681 C CA . PRO A 1 88 ? -14.363 5.613 8.077 1.00 88.00 88 PRO A CA 1
ATOM 682 C C . PRO A 1 88 ? -13.771 6.948 8.537 1.00 88.00 88 PRO A C 1
ATOM 684 O O . PRO A 1 88 ? -12.805 6.991 9.300 1.00 88.00 88 PRO A O 1
ATOM 687 N N . SER A 1 89 ? -14.407 8.039 8.107 1.00 90.56 89 SER A N 1
ATOM 688 C CA . SER A 1 89 ? -14.031 9.399 8.491 1.00 90.56 89 SER A CA 1
ATOM 689 C C . SER A 1 89 ? -14.027 9.573 10.012 1.00 90.56 89 SER A C 1
ATOM 691 O O . SER A 1 89 ? -15.001 9.257 10.698 1.00 90.56 89 SER A O 1
ATOM 693 N N . LEU A 1 90 ? -12.953 10.163 10.527 1.00 87.31 90 LEU A N 1
ATOM 694 C CA . LEU A 1 90 ? -12.784 10.556 11.923 1.00 87.31 90 LEU A CA 1
ATOM 695 C C . LEU A 1 90 ? -13.222 12.006 12.179 1.00 87.31 90 LEU A C 1
ATOM 697 O O . LEU A 1 90 ? -13.250 12.428 13.338 1.00 87.31 90 LEU A O 1
ATOM 701 N N . GLY A 1 91 ? -13.580 12.753 11.126 1.00 87.31 91 GLY A N 1
ATOM 702 C CA . GLY A 1 91 ? -14.090 14.124 11.215 1.00 87.31 91 GLY A CA 1
ATOM 703 C C . GLY A 1 91 ? -13.001 15.131 11.571 1.00 87.31 91 GLY A C 1
ATOM 704 O O . GLY A 1 91 ? -13.271 16.133 12.232 1.00 87.31 91 GLY A O 1
ATOM 705 N N . MET A 1 92 ? -11.761 14.839 11.177 1.00 86.81 92 MET A N 1
ATOM 706 C CA . MET A 1 92 ? -10.586 15.654 11.499 1.00 86.81 92 MET A CA 1
ATOM 707 C C . MET A 1 92 ? -10.101 16.492 10.311 1.00 86.81 92 MET A C 1
ATOM 709 O O . MET A 1 92 ? -9.079 17.165 10.424 1.00 86.81 92 MET A O 1
ATOM 713 N N . GLY A 1 93 ? -10.820 16.465 9.181 1.00 88.19 93 GLY A N 1
ATOM 714 C CA . GLY A 1 93 ? -10.484 17.243 7.982 1.00 88.19 93 GLY A CA 1
ATOM 715 C C . GLY A 1 93 ? -9.325 16.660 7.168 1.00 88.19 93 GLY A C 1
ATOM 716 O O . GLY A 1 93 ? -8.772 17.347 6.314 1.00 88.19 93 GLY A O 1
ATOM 717 N N . HIS A 1 94 ? -8.954 15.410 7.449 1.00 86.12 94 HIS A N 1
ATOM 718 C CA . HIS A 1 94 ? -7.899 14.645 6.771 1.00 86.12 94 HIS A CA 1
ATOM 719 C C . HIS A 1 94 ? -8.392 13.238 6.397 1.00 86.12 94 HIS A C 1
ATOM 721 O O . HIS A 1 94 ? -7.612 12.296 6.290 1.00 86.12 94 HIS A O 1
ATOM 727 N N . ASP A 1 95 ? -9.708 13.086 6.268 1.00 87.88 95 ASP A N 1
ATOM 728 C CA . ASP A 1 95 ? -10.393 11.798 6.153 1.00 87.88 95 ASP A CA 1
ATOM 729 C C . ASP A 1 95 ? -10.256 11.166 4.752 1.00 87.88 95 ASP A C 1
ATOM 731 O O . ASP A 1 95 ? -10.547 9.988 4.570 1.00 87.88 95 ASP A O 1
ATOM 735 N N . ASP A 1 96 ? -9.767 11.932 3.776 1.00 86.94 96 ASP A N 1
ATOM 736 C CA . ASP A 1 96 ? -9.418 11.530 2.408 1.00 86.94 96 ASP A CA 1
ATOM 737 C C . ASP A 1 96 ? -7.899 11.374 2.197 1.00 86.94 96 ASP A C 1
ATOM 739 O O . ASP A 1 96 ? -7.433 11.138 1.084 1.00 86.94 96 ASP A O 1
ATOM 743 N N . THR A 1 97 ? -7.100 11.517 3.257 1.00 86.69 97 THR A N 1
ATOM 744 C CA . THR A 1 97 ? -5.642 11.438 3.154 1.00 86.69 97 THR A CA 1
ATOM 745 C C . THR A 1 97 ? -5.174 9.986 3.142 1.00 86.69 97 THR A C 1
ATOM 747 O O . THR A 1 97 ? -5.465 9.217 4.057 1.00 86.69 97 THR A O 1
ATOM 750 N N . SER A 1 98 ? -4.364 9.628 2.146 1.00 83.88 98 SER A N 1
ATOM 751 C CA . SER A 1 98 ? -3.712 8.318 2.053 1.00 83.88 98 SER A CA 1
ATOM 752 C C . SER A 1 98 ? -2.204 8.430 2.268 1.00 83.88 98 SER A C 1
ATOM 754 O O . SER A 1 98 ? -1.561 9.384 1.829 1.00 83.88 98 SER A O 1
ATOM 756 N N . SER A 1 99 ? -1.622 7.420 2.917 1.00 84.19 99 SER A N 1
ATOM 757 C CA . SER A 1 99 ? -0.172 7.223 2.943 1.00 84.19 99 SER A CA 1
ATOM 758 C C . SER A 1 99 ? 0.222 6.361 1.751 1.00 84.19 99 SER A C 1
ATOM 760 O O . SER A 1 99 ? -0.191 5.206 1.667 1.00 84.19 99 SER A O 1
ATOM 762 N N . VAL A 1 100 ? 1.023 6.911 0.843 1.00 83.94 100 VAL A N 1
ATOM 763 C CA . VAL A 1 100 ? 1.558 6.166 -0.300 1.00 83.94 100 VAL A CA 1
ATOM 764 C C . VAL A 1 100 ? 2.946 5.652 0.068 1.00 83.94 100 VAL A C 1
ATOM 766 O O . VAL A 1 100 ? 3.842 6.446 0.342 1.00 83.94 100 VAL A O 1
ATOM 769 N N . ASP A 1 101 ? 3.109 4.330 0.083 1.00 83.81 101 ASP A N 1
ATOM 770 C CA . ASP A 1 101 ? 4.420 3.675 0.092 1.00 83.81 101 ASP A CA 1
ATOM 771 C C . ASP A 1 101 ? 4.766 3.249 -1.337 1.00 83.81 101 ASP A C 1
ATOM 773 O O . ASP A 1 101 ? 3.918 2.708 -2.052 1.00 83.81 101 ASP A O 1
ATOM 777 N N . ALA A 1 102 ? 6.008 3.478 -1.747 1.00 84.38 102 ALA A N 1
ATOM 778 C CA . ALA A 1 102 ? 6.515 3.085 -3.051 1.00 84.38 102 ALA A CA 1
ATOM 779 C C . ALA A 1 102 ? 7.755 2.208 -2.884 1.00 84.38 102 ALA A C 1
ATOM 781 O O . ALA A 1 102 ? 8.562 2.386 -1.972 1.00 84.38 102 ALA A O 1
ATOM 782 N N . LYS A 1 103 ? 7.923 1.247 -3.795 1.00 87.56 103 LYS A N 1
ATOM 783 C CA . LYS A 1 103 ? 9.198 0.546 -3.950 1.00 87.56 103 LYS A CA 1
ATOM 784 C C . LYS A 1 103 ? 10.011 1.284 -4.996 1.00 87.56 103 LYS A C 1
ATOM 786 O O . LYS A 1 103 ? 9.585 1.433 -6.137 1.00 87.56 103 LYS A O 1
ATOM 791 N N . GLU A 1 104 ? 11.161 1.772 -4.565 1.00 90.44 104 GLU A N 1
ATOM 792 C CA . GLU A 1 104 ? 12.024 2.634 -5.355 1.00 90.44 104 GLU A CA 1
ATOM 793 C C . GLU A 1 104 ? 13.228 1.832 -5.842 1.00 90.44 104 GLU A C 1
ATOM 795 O O . GLU A 1 104 ? 13.884 1.129 -5.070 1.00 90.44 104 GLU A O 1
ATOM 800 N N . PHE A 1 105 ? 13.529 1.950 -7.133 1.00 92.12 105 PHE A N 1
ATOM 801 C CA . PHE A 1 105 ? 14.760 1.429 -7.709 1.00 92.12 105 PHE A CA 1
ATOM 802 C C . PHE A 1 105 ? 15.721 2.586 -7.959 1.00 92.12 105 PHE A C 1
ATOM 804 O O . PHE A 1 105 ? 15.363 3.588 -8.574 1.00 92.12 105 PHE A O 1
ATOM 811 N N . LEU A 1 106 ? 16.954 2.435 -7.482 1.00 92.50 106 LEU A N 1
ATOM 812 C CA . LEU A 1 106 ? 18.016 3.427 -7.607 1.00 92.50 106 LEU A CA 1
ATOM 813 C C . LEU A 1 106 ? 19.205 2.785 -8.320 1.00 92.50 106 LEU A C 1
ATOM 815 O O . LEU A 1 106 ? 19.664 1.711 -7.929 1.00 92.50 106 LEU A O 1
ATOM 819 N N . VAL A 1 107 ? 19.728 3.459 -9.343 1.00 93.19 107 VAL A N 1
ATOM 820 C CA . VAL A 1 107 ? 20.996 3.081 -9.977 1.00 93.19 107 VAL A CA 1
ATOM 821 C C . VAL A 1 107 ? 22.125 3.825 -9.283 1.00 93.19 107 VAL A C 1
ATOM 823 O O . VAL A 1 107 ? 22.096 5.048 -9.148 1.00 93.19 107 VAL A O 1
ATOM 826 N N . THR A 1 108 ? 23.134 3.084 -8.828 1.00 93.56 108 THR A N 1
ATOM 827 C CA . THR A 1 108 ? 24.311 3.672 -8.191 1.00 93.56 108 THR A CA 1
ATOM 828 C C . THR A 1 108 ? 25.395 3.964 -9.224 1.00 93.56 108 THR A C 1
ATOM 830 O O . THR A 1 108 ? 25.637 3.192 -10.151 1.00 93.56 108 THR A O 1
ATOM 833 N N . SER A 1 109 ? 26.114 5.070 -9.035 1.00 92.56 109 SER A N 1
ATOM 834 C CA . SER A 1 109 ? 27.194 5.491 -9.939 1.00 92.56 109 SER A CA 1
ATOM 835 C C . SER A 1 109 ? 28.433 4.589 -9.898 1.00 92.56 109 SER A C 1
ATOM 837 O O . SER A 1 109 ? 29.291 4.672 -10.772 1.00 92.56 109 SER A O 1
ATOM 839 N N . ASN A 1 110 ? 28.543 3.733 -8.883 1.00 95.12 110 ASN A N 1
ATOM 840 C CA . ASN A 1 110 ? 29.673 2.836 -8.647 1.00 95.12 110 ASN A CA 1
ATOM 841 C C . ASN A 1 110 ? 29.357 1.364 -8.963 1.00 95.12 110 ASN A C 1
ATOM 843 O O . ASN A 1 110 ? 30.138 0.482 -8.603 1.00 95.12 110 ASN A O 1
ATOM 847 N N . GLY A 1 111 ? 28.210 1.085 -9.588 1.00 93.69 111 GLY A N 1
ATOM 848 C CA . GLY A 1 111 ? 27.830 -0.268 -9.972 1.00 93.69 111 GLY A CA 1
ATOM 849 C C . GLY A 1 111 ? 28.805 -0.868 -10.990 1.00 93.69 111 GLY A C 1
ATOM 850 O O . GLY A 1 111 ? 29.273 -0.191 -11.903 1.00 93.69 111 GLY A O 1
ATOM 851 N N . ALA A 1 112 ? 29.081 -2.169 -10.870 1.00 96.19 112 ALA A N 1
ATOM 852 C CA . ALA A 1 112 ? 29.995 -2.875 -11.773 1.00 96.19 112 ALA A CA 1
ATOM 853 C C . ALA A 1 112 ? 29.477 -2.975 -13.224 1.00 96.19 112 ALA A C 1
ATOM 855 O O . ALA A 1 112 ? 30.249 -3.270 -14.135 1.00 96.19 112 ALA A O 1
ATOM 856 N N . ASN A 1 113 ? 28.175 -2.753 -13.446 1.00 96.88 113 ASN A N 1
ATOM 857 C CA . ASN A 1 113 ? 27.546 -2.826 -14.763 1.00 96.88 113 ASN A CA 1
ATOM 858 C C . ASN A 1 113 ? 26.464 -1.738 -14.944 1.00 96.88 113 ASN A C 1
ATOM 860 O O . ASN A 1 113 ? 25.272 -2.041 -14.861 1.00 96.88 113 ASN A O 1
ATOM 864 N N . PRO A 1 114 ? 26.859 -0.476 -15.193 1.00 95.50 114 PRO A N 1
ATOM 865 C CA . PRO A 1 114 ? 25.916 0.639 -15.305 1.00 95.50 114 PRO A CA 1
ATOM 866 C C . PRO A 1 114 ? 24.928 0.461 -16.465 1.00 95.50 114 PRO A C 1
ATOM 868 O O . PRO A 1 114 ? 23.741 0.693 -16.293 1.00 95.50 114 PRO A O 1
ATOM 871 N N . LYS A 1 115 ? 25.375 -0.071 -17.612 1.00 95.81 115 LYS A N 1
ATOM 872 C CA . LYS A 1 115 ? 24.501 -0.288 -18.779 1.00 95.81 115 LYS A CA 1
ATOM 873 C C . LYS A 1 115 ? 23.351 -1.253 -18.495 1.00 95.81 115 LYS A C 1
ATOM 875 O O . LYS A 1 115 ? 22.244 -1.036 -18.971 1.00 95.81 115 LYS A O 1
ATOM 880 N N . ALA A 1 116 ? 23.612 -2.335 -17.759 1.00 96.75 116 ALA A N 1
ATOM 881 C CA . ALA A 1 116 ? 22.555 -3.274 -17.389 1.00 96.75 116 ALA A CA 1
ATOM 882 C C . ALA A 1 116 ? 21.604 -2.679 -16.343 1.00 96.75 116 ALA A C 1
ATOM 884 O O . ALA A 1 116 ? 20.412 -2.968 -16.377 1.00 96.75 116 ALA A O 1
ATOM 885 N N . ALA A 1 117 ? 22.125 -1.851 -15.434 1.00 96.94 117 ALA A N 1
ATOM 886 C CA . ALA A 1 117 ? 21.317 -1.160 -14.439 1.00 96.94 117 ALA A CA 1
ATOM 887 C C . ALA A 1 117 ? 20.352 -0.157 -15.102 1.00 96.94 117 ALA A C 1
ATOM 889 O O . ALA A 1 117 ? 19.162 -0.169 -14.795 1.00 96.94 117 ALA A O 1
ATOM 890 N N . ASP A 1 118 ? 20.840 0.620 -16.074 1.00 95.69 118 ASP A N 1
ATOM 891 C CA . ASP A 1 118 ? 20.017 1.537 -16.872 1.00 95.69 118 ASP A CA 1
ATOM 892 C C . ASP A 1 118 ? 18.950 0.773 -17.668 1.00 95.69 118 ASP A C 1
ATOM 894 O O . ASP A 1 118 ? 17.767 1.079 -17.562 1.00 95.69 118 ASP A O 1
ATOM 898 N N . ALA A 1 119 ? 19.333 -0.302 -18.369 1.00 96.75 119 ALA A N 1
ATOM 899 C CA . ALA A 1 119 ? 18.384 -1.125 -19.125 1.00 96.75 119 ALA A CA 1
ATOM 900 C C . ALA A 1 119 ? 17.285 -1.750 -18.239 1.00 96.75 119 ALA A C 1
ATOM 902 O O . ALA A 1 119 ? 16.150 -1.937 -18.677 1.00 96.75 119 ALA A O 1
ATOM 903 N N . PHE A 1 120 ? 17.604 -2.080 -16.984 1.00 96.38 120 PHE A N 1
ATOM 904 C CA . PHE A 1 120 ? 16.620 -2.569 -16.021 1.00 96.38 120 PHE A CA 1
ATOM 905 C C . PHE A 1 120 ? 15.633 -1.473 -15.594 1.00 96.38 120 PHE A C 1
ATOM 907 O O . PHE A 1 120 ? 14.435 -1.747 -15.496 1.00 96.38 120 PHE A O 1
ATOM 914 N N . LEU A 1 121 ? 16.100 -0.239 -15.377 1.00 95.88 121 LEU A N 1
ATOM 915 C CA . LEU A 1 121 ? 15.207 0.895 -15.115 1.00 95.88 121 LEU A CA 1
ATOM 916 C C . LEU A 1 121 ? 14.344 1.247 -16.335 1.00 95.88 121 LEU A C 1
ATOM 918 O O . LEU A 1 121 ? 13.155 1.525 -16.171 1.00 95.88 121 LEU A O 1
ATOM 922 N N . ASP A 1 122 ? 14.897 1.176 -17.547 1.00 96.06 122 ASP A N 1
ATOM 923 C CA . ASP A 1 122 ? 14.137 1.373 -18.789 1.00 96.06 122 ASP A CA 1
ATOM 924 C C . ASP A 1 122 ? 12.973 0.376 -18.881 1.00 96.06 122 ASP A C 1
ATOM 926 O O . ASP A 1 122 ? 11.839 0.752 -19.181 1.00 96.06 122 ASP A O 1
ATOM 930 N N . TYR A 1 123 ? 13.215 -0.896 -18.544 1.00 96.38 123 TYR A N 1
ATOM 931 C CA . TYR A 1 123 ? 12.144 -1.887 -18.463 1.00 96.38 123 TYR A CA 1
ATOM 932 C C . TYR A 1 123 ? 11.102 -1.519 -17.399 1.00 96.38 123 TYR A C 1
ATOM 934 O O . TYR A 1 123 ? 9.906 -1.518 -17.693 1.00 96.38 123 TYR A O 1
ATOM 942 N N . TRP A 1 124 ? 11.518 -1.172 -16.179 1.00 95.44 124 TRP A N 1
ATOM 943 C CA . TRP A 1 124 ? 10.587 -0.852 -15.088 1.00 95.44 124 TRP A CA 1
ATOM 944 C C . TRP A 1 124 ? 9.722 0.383 -15.342 1.00 95.44 124 TRP A C 1
ATOM 946 O O . TRP A 1 124 ? 8.618 0.477 -14.806 1.00 95.44 124 TRP A O 1
ATOM 956 N N . THR A 1 125 ? 10.193 1.312 -16.171 1.00 94.94 125 THR A N 1
ATOM 957 C CA . THR A 1 125 ? 9.441 2.510 -16.573 1.00 94.94 125 THR A CA 1
ATOM 958 C C . THR A 1 125 ? 8.556 2.291 -17.805 1.00 94.94 125 THR A C 1
ATOM 960 O O . THR A 1 125 ? 7.807 3.188 -18.198 1.00 94.94 125 THR A O 1
ATOM 963 N N . SER A 1 126 ? 8.590 1.099 -18.406 1.00 97.31 126 SER A N 1
ATOM 964 C CA . SER A 1 126 ? 7.785 0.755 -19.578 1.00 97.31 126 SER A CA 1
ATOM 965 C C . SER A 1 126 ? 6.312 0.471 -19.243 1.00 97.31 126 SER A C 1
ATOM 967 O O . SER A 1 126 ? 5.949 0.095 -18.123 1.00 97.31 126 SER A O 1
ATOM 969 N N . ALA A 1 127 ? 5.448 0.574 -20.259 1.00 98.06 127 ALA A N 1
ATOM 970 C CA . ALA A 1 127 ? 4.061 0.110 -20.182 1.00 98.06 127 ALA A CA 1
ATOM 971 C C . ALA A 1 127 ? 3.958 -1.395 -19.872 1.00 98.06 127 ALA A C 1
ATOM 973 O O . ALA A 1 127 ? 3.013 -1.830 -19.220 1.00 98.06 127 ALA A O 1
ATOM 974 N N . GLU A 1 128 ? 4.927 -2.202 -20.316 1.00 97.75 128 GLU A N 1
ATOM 975 C CA . GLU A 1 128 ? 4.943 -3.647 -20.076 1.00 97.75 128 GLU A CA 1
ATOM 976 C C . GLU A 1 128 ? 5.046 -3.961 -18.580 1.00 97.75 128 GLU A C 1
ATOM 978 O O . GLU A 1 128 ? 4.192 -4.671 -18.040 1.00 97.75 128 GLU A O 1
ATOM 983 N N . ALA A 1 129 ? 6.029 -3.372 -17.893 1.00 96.94 129 ALA A N 1
ATOM 984 C CA . ALA A 1 129 ? 6.197 -3.541 -16.453 1.00 96.94 129 ALA A CA 1
ATOM 985 C C . ALA A 1 129 ? 4.994 -2.985 -15.672 1.00 96.94 129 ALA A C 1
ATOM 987 O O . ALA A 1 129 ? 4.496 -3.634 -14.749 1.00 96.94 129 ALA A O 1
ATOM 988 N N . ALA A 1 130 ? 4.470 -1.824 -16.079 1.00 96.88 130 ALA A N 1
ATOM 989 C CA . ALA A 1 130 ? 3.285 -1.228 -15.468 1.00 96.88 130 ALA A CA 1
ATOM 990 C C . ALA A 1 130 ? 2.051 -2.144 -15.566 1.00 96.88 130 ALA A C 1
ATOM 992 O O . ALA A 1 130 ? 1.364 -2.384 -14.572 1.00 96.88 130 ALA A O 1
ATOM 993 N N . ASN A 1 131 ? 1.812 -2.712 -16.748 1.00 97.69 131 ASN A N 1
ATOM 994 C CA . ASN A 1 131 ? 0.715 -3.641 -16.999 1.00 97.69 131 ASN A CA 1
ATOM 995 C C . ASN A 1 131 ? 0.895 -4.965 -16.254 1.00 97.69 131 ASN A C 1
ATOM 997 O O . ASN A 1 131 ? -0.092 -5.573 -15.835 1.00 97.69 131 ASN A O 1
ATOM 1001 N N . LEU A 1 132 ? 2.136 -5.424 -16.068 1.00 96.19 132 LEU A N 1
ATOM 1002 C CA . LEU A 1 132 ? 2.421 -6.604 -15.259 1.00 96.19 132 LEU A CA 1
ATOM 1003 C C . LEU A 1 132 ? 2.045 -6.373 -13.789 1.00 96.19 132 LEU A C 1
ATOM 1005 O O . LEU A 1 132 ? 1.400 -7.238 -13.197 1.00 96.19 132 LEU A O 1
ATOM 1009 N N . LEU A 1 133 ? 2.380 -5.214 -13.213 1.00 94.75 133 LEU A N 1
ATOM 1010 C CA . LEU A 1 133 ? 1.976 -4.85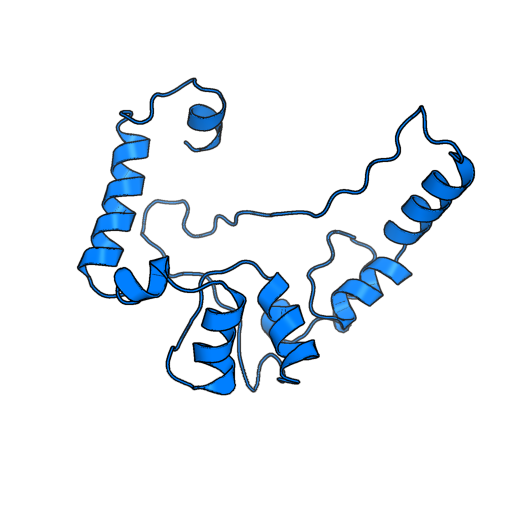9 -11.846 1.00 94.75 133 LEU A CA 1
ATOM 1011 C C . LEU A 1 133 ? 0.450 -4.870 -11.685 1.00 94.75 133 LEU A C 1
ATOM 1013 O O . LEU A 1 133 ? -0.062 -5.553 -10.797 1.00 94.75 133 LEU A O 1
ATOM 1017 N N . ALA A 1 134 ? -0.265 -4.182 -12.581 1.00 95.25 134 ALA A N 1
ATOM 1018 C CA . ALA A 1 134 ? -1.726 -4.099 -12.555 1.00 95.25 134 ALA A CA 1
ATOM 1019 C C . ALA A 1 134 ? -2.391 -5.477 -12.665 1.00 95.25 134 ALA A C 1
ATOM 1021 O O . ALA A 1 134 ? -3.237 -5.831 -11.845 1.00 95.25 134 ALA A O 1
ATOM 1022 N N . LYS A 1 135 ? -1.942 -6.319 -13.608 1.00 94.31 135 LYS A N 1
ATOM 1023 C CA . LYS A 1 135 ? -2.449 -7.696 -13.761 1.00 94.31 135 LYS A CA 1
ATOM 1024 C C . LYS A 1 135 ? -2.312 -8.512 -12.480 1.00 94.31 135 LYS A C 1
ATOM 1026 O O . LYS A 1 135 ? -3.211 -9.290 -12.153 1.00 94.31 135 LYS A O 1
ATOM 1031 N N . ASN A 1 136 ? -1.217 -8.313 -11.751 1.00 93.44 136 ASN A N 1
ATOM 1032 C CA . ASN A 1 136 ? -0.950 -8.987 -10.488 1.00 93.44 136 ASN A CA 1
ATOM 1033 C C . ASN A 1 136 ? -1.666 -8.337 -9.289 1.00 93.44 136 ASN A C 1
ATOM 1035 O O . ASN A 1 136 ? -1.493 -8.816 -8.177 1.00 93.44 136 ASN A O 1
ATOM 1039 N N . GLY A 1 137 ? -2.493 -7.307 -9.477 1.00 93.38 137 GLY A N 1
ATOM 1040 C CA . GLY A 1 137 ? -3.279 -6.690 -8.404 1.00 93.38 137 GLY A CA 1
ATOM 1041 C C . GLY A 1 137 ? -2.534 -5.619 -7.604 1.00 93.38 137 GLY A C 1
ATOM 1042 O O . GLY A 1 137 ? -3.004 -5.228 -6.541 1.00 93.38 137 GLY A O 1
ATOM 1043 N N . TYR A 1 138 ? -1.386 -5.133 -8.081 1.00 93.06 138 TYR A N 1
ATOM 1044 C CA . TYR A 1 138 ? -0.751 -3.935 -7.522 1.00 93.06 138 TYR A CA 1
ATOM 1045 C C . TYR A 1 138 ? -1.300 -2.672 -8.187 1.00 93.06 138 TYR A C 1
ATOM 1047 O O . TYR A 1 138 ? -1.708 -2.717 -9.343 1.00 93.06 138 TYR A O 1
ATOM 1055 N N . ALA A 1 139 ? -1.246 -1.527 -7.503 1.00 90.56 139 ALA A N 1
ATOM 1056 C CA . ALA A 1 139 ? -1.376 -0.229 -8.165 1.00 90.56 139 ALA A CA 1
ATOM 1057 C C . ALA A 1 139 ? -0.054 0.147 -8.843 1.00 90.56 139 ALA A C 1
ATOM 1059 O O . ALA A 1 139 ? 1.006 0.112 -8.214 1.00 90.56 139 ALA A O 1
ATOM 1060 N N . SER A 1 140 ? -0.113 0.514 -10.123 1.00 92.19 140 SER A N 1
ATOM 1061 C CA . SER A 1 140 ? 1.043 1.044 -10.841 1.00 92.19 140 SER A CA 1
ATOM 1062 C C . SER A 1 140 ? 1.126 2.566 -10.678 1.00 92.19 140 SER A C 1
ATOM 1064 O O . SER A 1 140 ? 0.116 3.242 -10.875 1.00 92.19 140 SER A O 1
ATOM 1066 N N . PRO A 1 141 ? 2.315 3.135 -10.399 1.00 90.00 141 PRO A N 1
ATOM 1067 C CA . PRO A 1 141 ? 2.524 4.583 -10.428 1.00 90.00 141 PRO A CA 1
ATOM 1068 C C . PRO A 1 141 ? 2.689 5.137 -11.856 1.00 90.00 141 PRO A C 1
ATOM 1070 O O . PRO A 1 141 ? 2.804 6.346 -12.040 1.00 90.00 141 PRO A O 1
ATOM 1073 N N . SER A 1 142 ? 2.756 4.272 -12.875 1.00 93.44 142 SER A N 1
ATOM 1074 C CA . SER A 1 142 ? 2.974 4.680 -14.263 1.00 93.44 142 SER A CA 1
ATOM 1075 C C . SER A 1 142 ? 1.671 5.114 -14.929 1.00 93.44 142 SER A C 1
ATOM 1077 O O . SER A 1 142 ? 0.689 4.377 -14.926 1.00 93.44 142 SER A O 1
ATOM 1079 N N . SER A 1 143 ? 1.687 6.262 -15.606 1.00 94.44 143 SER A N 1
ATOM 1080 C CA . SER A 1 143 ? 0.570 6.726 -16.443 1.00 94.44 143 SER A CA 1
ATOM 1081 C C . SER A 1 143 ? 0.379 5.912 -17.729 1.00 94.44 143 SER A C 1
ATOM 1083 O O . SER A 1 143 ? -0.609 6.104 -18.430 1.00 94.44 143 SER A O 1
ATOM 1085 N N . GLN A 1 144 ? 1.318 5.017 -18.054 1.00 96.31 144 GLN A N 1
ATOM 1086 C CA . GLN A 1 144 ? 1.250 4.137 -19.225 1.00 96.31 144 GLN A CA 1
ATOM 1087 C C . GLN A 1 144 ? 0.485 2.833 -18.952 1.00 96.31 144 GLN A C 1
ATOM 1089 O O . GLN A 1 144 ? 0.366 1.999 -19.850 1.00 96.31 144 GLN A O 1
ATOM 1094 N N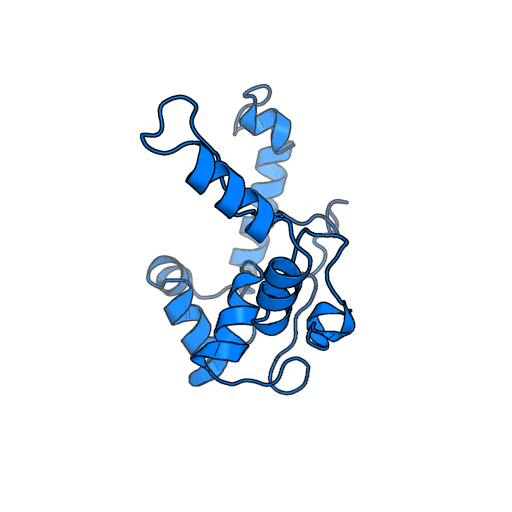 . VAL A 1 145 ? 0.026 2.621 -17.716 1.00 97.06 145 VAL A N 1
ATOM 1095 C CA . VAL A 1 145 ? -0.741 1.431 -17.350 1.00 97.06 145 VAL A CA 1
ATOM 1096 C C . VAL A 1 145 ? -2.096 1.417 -18.061 1.00 97.06 145 VAL A C 1
ATOM 1098 O O . VAL A 1 145 ? -2.795 2.427 -18.123 1.00 97.06 145 VAL A O 1
ATOM 1101 N N . ASP A 1 146 ? -2.486 0.258 -18.575 1.00 96.88 146 ASP A N 1
ATOM 1102 C CA . ASP A 1 146 ? -3.841 0.005 -19.049 1.00 96.88 146 ASP A CA 1
ATOM 1103 C C . ASP A 1 146 ? -4.756 -0.237 -17.841 1.00 96.88 146 ASP A C 1
ATOM 1105 O O . ASP A 1 146 ? -4.684 -1.276 -17.178 1.00 96.88 146 ASP A O 1
ATOM 1109 N N . SER A 1 147 ? -5.623 0.733 -17.543 1.00 94.75 147 SER A N 1
ATOM 1110 C CA . SER A 1 147 ? -6.530 0.676 -16.393 1.00 94.75 147 SER A CA 1
ATOM 1111 C C . SER A 1 147 ? -7.566 -0.447 -16.487 1.00 94.75 147 SER A C 1
ATOM 1113 O O . SER A 1 147 ? -8.117 -0.850 -15.461 1.00 94.75 147 SER A O 1
ATOM 1115 N N . ALA A 1 148 ? -7.800 -1.014 -17.676 1.00 95.81 148 ALA A N 1
ATOM 1116 C CA . ALA A 1 148 ? -8.665 -2.179 -17.835 1.00 95.81 148 ALA A CA 1
ATOM 1117 C C . ALA A 1 148 ? -8.097 -3.438 -17.152 1.00 95.81 148 ALA A C 1
ATOM 1119 O O . ALA A 1 148 ? -8.845 -4.383 -16.902 1.00 95.81 148 ALA A O 1
ATOM 1120 N N . LEU A 1 149 ? -6.796 -3.454 -16.836 1.00 95.75 149 LEU A N 1
ATOM 1121 C CA . LEU A 1 149 ? -6.122 -4.570 -16.167 1.00 95.75 149 LEU A CA 1
ATOM 1122 C C . LEU A 1 149 ? -6.340 -4.607 -14.651 1.00 95.75 149 LEU A C 1
ATOM 1124 O O . LEU A 1 149 ? -6.054 -5.636 -14.033 1.00 95.75 149 LEU A O 1
ATOM 1128 N N . TYR A 1 150 ? -6.821 -3.513 -14.060 1.00 95.00 150 TYR A N 1
ATOM 1129 C CA . TYR A 1 150 ? -7.184 -3.472 -12.649 1.00 95.00 150 TYR A CA 1
ATOM 1130 C C . TYR A 1 150 ? -8.455 -4.283 -12.374 1.00 95.00 150 TYR A C 1
ATOM 1132 O O . TYR A 1 150 ? -9.313 -4.440 -13.253 1.00 95.00 150 TYR A O 1
ATOM 1140 N N . GLY A 1 151 ? -8.566 -4.813 -11.155 1.00 92.12 151 GLY A N 1
ATOM 1141 C CA . GLY A 1 151 ? -9.812 -5.404 -10.676 1.00 92.12 151 GLY A CA 1
ATOM 1142 C C . GLY A 1 151 ? -10.871 -4.339 -10.387 1.00 92.12 151 GLY A C 1
ATOM 1143 O O . GLY A 1 151 ? -10.622 -3.141 -10.530 1.00 92.12 151 GLY A O 1
ATOM 1144 N N . GLU A 1 152 ? -12.084 -4.778 -10.056 1.00 91.88 152 GLU A N 1
ATOM 1145 C CA . GLU A 1 152 ? -13.214 -3.863 -9.860 1.00 91.88 152 GLU A CA 1
ATOM 1146 C C . GLU A 1 152 ? -13.035 -2.956 -8.634 1.00 91.88 152 GLU A C 1
ATOM 1148 O O . GLU A 1 152 ? -13.305 -1.762 -8.739 1.00 91.88 152 GLU A O 1
ATOM 1153 N N . ALA A 1 153 ? -12.496 -3.471 -7.525 1.00 88.88 153 ALA A N 1
ATOM 1154 C CA . ALA A 1 153 ? -12.274 -2.694 -6.301 1.00 88.88 153 ALA A CA 1
ATOM 1155 C C . ALA A 1 153 ? -11.174 -1.629 -6.457 1.00 88.88 153 ALA A C 1
ATOM 1157 O O . ALA A 1 153 ? -11.151 -0.626 -5.753 1.00 88.88 153 ALA A O 1
ATOM 1158 N N . GLN A 1 154 ? -10.237 -1.823 -7.384 1.00 90.38 154 GLN A N 1
ATOM 1159 C CA . GLN A 1 154 ? -9.195 -0.849 -7.708 1.00 90.38 154 GLN A CA 1
ATOM 1160 C C . GLN A 1 154 ? -9.673 0.278 -8.644 1.00 90.38 154 GLN A C 1
ATOM 1162 O O . GLN A 1 154 ? -8.931 1.240 -8.853 1.00 90.38 154 GLN A O 1
ATOM 1167 N N . LYS A 1 155 ? -10.855 0.154 -9.263 1.00 85.81 155 LYS A N 1
ATOM 1168 C CA . LYS A 1 155 ? -11.403 1.149 -10.209 1.00 85.81 155 LYS A CA 1
ATOM 1169 C C . LYS A 1 155 ? -12.372 2.143 -9.565 1.00 85.81 155 LYS A C 1
ATOM 1171 O O . LYS A 1 155 ? -12.777 3.091 -10.240 1.00 85.81 155 LYS A O 1
ATOM 1176 N N . THR A 1 156 ? -12.766 1.902 -8.319 1.00 64.88 156 THR A N 1
ATOM 1177 C CA . THR A 1 156 ? -13.683 2.732 -7.523 1.00 64.88 156 THR A CA 1
ATOM 1178 C C . THR A 1 156 ? -12.934 3.753 -6.687 1.00 64.88 156 THR A C 1
ATOM 1180 O O . THR A 1 156 ? -13.414 4.906 -6.624 1.00 64.88 156 THR A O 1
#

Radius of gyration: 19.67 Å; chains: 1; bounding box: 47×40×44 Å

Foldseek 3Di:
DVVCPVVVVDDCPDPVNVVVVVLVVVCVVVVVDPDPVDVVVDDPVVVLCCVQPVVVDPDDDDDQVSQLCCCPVVVDAEPPSDADDQDDDPPPVCSVPDDDDDDDQDQDPPDPCNPVSVVVVVVCQDQVVCQVCQLSRHHGPHPSHDPVSHGPRVVD

Organism: Rhizobium leguminosarum (NCBI:txid384)

Secondary structure (DSSP, 8-state):
-HHHHHTTSS-TTSHHHHHHHHHHHHHHHTT-SPPHHHHHH--HHHHHHHHHTT---S-----THHHHHHHHTS---BTTTB---PPPP-SSS-TT--PPP-------TT-S-HHHHHHHHHHHTSHHHHHHHHHTTPPP--TTS-GGGS-STT--

pLDDT: mean 92.17, std 4.66, range [64.88, 98.38]

Sequence (156 aa):
TATKLAAHEIPWTDPAVKTALSKYAEMLSAGCCGATNTMLANDWDGEADQIFQANAKNYLLIGMWMNNRAKNDYKLVEGTDYDLFQFPSLGMGHDDTSSVDAKEFLVTSNGANPKAADAFLDYWTSAEAANLLAKNGYASPSSQVDSALYGEAQKT